Protein AF-A0A8T4Y0H5-F1 (afdb_monomer)

Solvent-accessible surface area (backbone atoms only — not comparable to full-atom values): 5477 Å² total; per-residue (Å²): 134,83,82,76,78,76,76,79,69,71,73,35,35,32,37,43,97,88,70,49,77,41,77,71,56,61,63,61,52,26,52,46,44,57,59,57,31,51,50,40,35,77,77,67,72,39,82,49,64,51,70,68,57,28,47,53,51,32,51,53,41,50,52,54,56,33,72,65,71,49,79,55,43,44,61,70,58,53,50,54,47,47,52,49,53,51,51,59,60,62,71,74,112

Secondary structure (DSSP, 8-state):
-----PPPPPPPEEE-TTS-EE---THHHHHHHHHHTHHHHHHH-PPPPPHHHHHHHHHHHHHHHHHTT-SEEEHHHHHHHHHHHHHHHHTT-

Mean predicted aligned error: 5.1 Å

Foldseek 3Di:
DDPPPPPQFAAAWEQEPVRDTHHDDLVVQLVCQQVVQVVCCVPPVDDGDDSVRSSVLSVVLRVVRSVVNDNYHYPVVSVVSSVVSVVVVVVVD

Sequence (93 aa):
MRRMVEAVKPLPMVRSSSGHFIPWNRQSIVNSLLKETKLATMFFGVRPITEEEAESIALEVEAKIRSMDLKFVSGPLIREIVNTVLLEKGSQT

Structure (mmCIF, N/CA/C/O backbone):
data_AF-A0A8T4Y0H5-F1
#
_entry.id   AF-A0A8T4Y0H5-F1
#
loop_
_atom_site.group_PDB
_atom_site.id
_atom_site.type_symbol
_atom_site.label_atom_id
_atom_site.label_alt_id
_atom_site.label_comp_id
_atom_site.label_asym_id
_atom_site.label_entity_id
_atom_site.label_seq_id
_atom_site.pdbx_PDB_ins_code
_atom_site.Cartn_x
_atom_site.Cartn_y
_atom_site.Cartn_z
_atom_site.occupancy
_atom_site.B_iso_or_equiv
_atom_site.auth_seq_id
_atom_site.auth_comp_id
_atom_site.auth_asym_id
_atom_site.auth_atom_id
_atom_site.pdbx_PDB_model_num
ATOM 1 N N . MET A 1 1 ? -5.132 -34.922 -21.728 1.00 47.38 1 MET A N 1
ATOM 2 C CA . MET A 1 1 ? -5.211 -33.521 -21.259 1.00 47.38 1 MET A CA 1
ATOM 3 C C . MET A 1 1 ? -3.953 -33.212 -20.442 1.00 47.38 1 MET A C 1
ATOM 5 O O . MET A 1 1 ? -3.878 -33.621 -19.292 1.00 47.38 1 MET A O 1
ATOM 9 N N . ARG A 1 2 ? -2.912 -32.596 -21.024 1.00 56.12 2 ARG A N 1
ATOM 10 C CA . ARG A 1 2 ? -1.759 -32.115 -20.235 1.00 56.12 2 ARG A CA 1
ATOM 11 C C . ARG A 1 2 ? -2.212 -30.846 -19.510 1.00 56.12 2 ARG A C 1
ATOM 13 O O . ARG A 1 2 ? -2.554 -29.879 -20.179 1.00 56.12 2 ARG A O 1
ATOM 20 N N . ARG A 1 3 ? -2.237 -30.844 -18.173 1.00 56.12 3 ARG A N 1
ATOM 21 C CA . ARG A 1 3 ? -2.294 -29.593 -17.403 1.00 56.12 3 ARG A CA 1
ATOM 22 C C . ARG A 1 3 ? -1.021 -28.822 -17.749 1.00 56.12 3 ARG A C 1
ATOM 24 O O . ARG A 1 3 ? 0.064 -29.224 -17.337 1.00 56.12 3 ARG A O 1
ATOM 31 N N . MET A 1 4 ? -1.142 -27.774 -18.556 1.00 56.25 4 MET A N 1
ATOM 32 C CA . MET A 1 4 ? -0.094 -26.767 -18.636 1.00 56.25 4 MET A CA 1
ATOM 33 C C . MET A 1 4 ? -0.091 -26.074 -17.279 1.00 56.25 4 MET A C 1
ATOM 35 O O . MET A 1 4 ? -1.078 -25.451 -16.899 1.00 56.25 4 MET A O 1
ATOM 39 N N . VAL A 1 5 ? 0.969 -26.281 -16.502 1.00 60.41 5 VAL A N 1
ATOM 40 C CA . VAL A 1 5 ? 1.214 -25.469 -15.313 1.00 60.41 5 VAL A CA 1
ATOM 41 C C . VAL A 1 5 ? 1.611 -24.109 -15.865 1.00 60.41 5 VAL A C 1
ATOM 43 O O . VAL A 1 5 ? 2.700 -23.964 -16.418 1.00 60.41 5 VAL A O 1
ATOM 46 N N . GLU A 1 6 ? 0.685 -23.157 -15.857 1.00 61.09 6 GLU A N 1
ATOM 47 C CA . GLU A 1 6 ? 0.975 -21.799 -16.298 1.00 61.09 6 GLU A CA 1
ATOM 48 C C . GLU A 1 6 ? 2.068 -21.250 -15.375 1.00 61.09 6 GLU A C 1
ATOM 50 O O . GLU A 1 6 ? 1.923 -21.254 -14.149 1.00 61.09 6 GLU A O 1
ATOM 55 N N . ALA A 1 7 ? 3.220 -20.893 -15.947 1.00 71.62 7 ALA A N 1
ATOM 56 C CA . ALA A 1 7 ? 4.339 -20.401 -15.161 1.00 71.62 7 ALA A CA 1
ATOM 57 C C . ALA A 1 7 ? 3.905 -19.114 -14.452 1.00 71.62 7 ALA A C 1
ATOM 59 O O . ALA A 1 7 ? 3.432 -18.171 -15.087 1.00 71.62 7 ALA A O 1
ATOM 60 N N . VAL A 1 8 ? 4.052 -19.084 -13.129 1.00 76.38 8 VAL A N 1
ATOM 61 C CA . VAL A 1 8 ? 3.701 -17.914 -12.328 1.00 76.38 8 VAL A CA 1
ATOM 62 C C . VAL A 1 8 ? 4.546 -16.731 -12.808 1.00 76.38 8 VAL A C 1
ATOM 64 O O . VAL A 1 8 ? 5.774 -16.771 -12.709 1.00 76.38 8 VAL A O 1
ATOM 67 N N . LYS A 1 9 ? 3.896 -15.674 -13.319 1.00 85.69 9 LYS A N 1
ATOM 68 C CA . LYS A 1 9 ? 4.601 -14.467 -13.771 1.00 85.69 9 LYS A CA 1
ATOM 69 C C . LYS A 1 9 ? 5.440 -13.878 -12.623 1.00 85.69 9 LYS A C 1
ATOM 71 O O . LYS A 1 9 ? 4.956 -13.836 -11.479 1.00 85.69 9 LYS A O 1
ATOM 76 N N . PRO A 1 10 ? 6.687 -13.448 -12.891 1.00 92.19 10 PRO A N 1
ATOM 77 C CA . PRO A 1 10 ? 7.523 -12.809 -11.885 1.00 92.19 10 PRO A CA 1
ATOM 78 C C . PRO A 1 10 ? 6.955 -11.437 -11.508 1.00 92.19 10 PRO A C 1
ATOM 80 O O . PRO A 1 10 ? 6.214 -10.819 -12.270 1.00 92.19 10 PRO A O 1
ATOM 83 N N . LEU A 1 11 ? 7.314 -10.955 -10.320 1.00 96.31 11 LEU A N 1
ATOM 84 C CA . LEU A 1 11 ? 6.974 -9.600 -9.893 1.00 96.31 11 LEU A CA 1
ATOM 85 C C . LEU A 1 11 ? 7.934 -8.573 -10.518 1.00 96.31 11 LEU A C 1
ATOM 87 O O . LEU A 1 11 ? 9.120 -8.879 -10.679 1.00 96.31 11 LEU A O 1
ATOM 91 N N . PRO A 1 12 ? 7.454 -7.356 -10.837 1.00 97.12 12 PRO A N 1
ATOM 92 C CA . PRO A 1 12 ? 8.297 -6.278 -11.340 1.00 97.12 12 PRO A CA 1
ATOM 93 C C . PRO A 1 12 ? 9.300 -5.792 -10.291 1.00 97.12 12 PRO A C 1
ATOM 95 O O . PRO A 1 12 ? 9.048 -5.840 -9.086 1.00 97.12 12 PRO A O 1
ATOM 98 N N . MET A 1 13 ? 10.404 -5.207 -10.757 1.00 97.62 13 MET A N 1
ATOM 99 C CA . MET A 1 13 ? 11.268 -4.392 -9.898 1.00 97.62 13 MET A CA 1
ATOM 100 C C . MET A 1 13 ? 10.530 -3.123 -9.456 1.00 97.62 13 MET A C 1
ATOM 102 O O . MET A 1 13 ? 9.738 -2.556 -10.211 1.00 97.62 13 MET A O 1
ATOM 106 N N . VAL A 1 14 ? 10.830 -2.620 -8.263 1.00 98.00 14 VAL A N 1
ATOM 107 C CA . VAL A 1 14 ? 10.271 -1.362 -7.762 1.00 98.00 14 VAL A CA 1
ATOM 108 C C . VAL A 1 14 ? 11.257 -0.231 -8.018 1.00 98.00 14 VAL A C 1
ATOM 110 O O . VAL A 1 14 ? 12.403 -0.288 -7.578 1.00 98.00 14 VAL A O 1
ATOM 113 N N . ARG A 1 15 ? 10.818 0.823 -8.707 1.00 97.50 15 ARG A N 1
ATOM 114 C CA . ARG A 1 15 ? 11.574 2.067 -8.855 1.00 97.50 15 ARG A CA 1
ATOM 115 C C . ARG A 1 15 ? 11.322 2.955 -7.640 1.00 97.50 15 ARG A C 1
ATOM 117 O O . ARG A 1 15 ? 10.213 3.467 -7.458 1.00 97.50 15 ARG A O 1
ATOM 124 N N . SER A 1 16 ? 12.350 3.140 -6.820 1.00 93.12 16 SER A N 1
ATOM 125 C CA . SER A 1 16 ? 12.316 4.029 -5.663 1.00 93.12 16 SER A CA 1
ATOM 126 C C . SER A 1 16 ? 12.235 5.499 -6.090 1.00 93.12 16 SER A C 1
ATOM 128 O O . SER A 1 16 ? 12.581 5.866 -7.217 1.00 93.12 16 SER A O 1
ATOM 130 N N . SER A 1 17 ? 11.841 6.374 -5.162 1.00 88.62 17 SER A N 1
ATOM 131 C CA . SER A 1 17 ? 11.834 7.827 -5.388 1.00 88.62 17 SER A CA 1
ATOM 132 C C . SER A 1 17 ? 13.229 8.399 -5.667 1.00 88.62 17 SER A C 1
ATOM 134 O O . SER A 1 17 ? 13.339 9.425 -6.328 1.00 88.62 17 SER A O 1
ATOM 136 N N . SER A 1 18 ? 14.296 7.725 -5.214 1.00 88.62 18 SER A N 1
ATOM 137 C CA . SER A 1 18 ? 15.686 8.087 -5.526 1.00 88.62 18 SER A CA 1
ATOM 138 C C . SER A 1 18 ? 16.156 7.585 -6.897 1.00 88.62 18 SER A C 1
ATOM 140 O O . SER A 1 18 ? 17.309 7.790 -7.256 1.00 88.62 18 SER A O 1
ATOM 142 N N . GLY A 1 19 ? 15.284 6.923 -7.666 1.00 89.88 19 GLY A N 1
ATOM 143 C CA . GLY A 1 19 ? 15.563 6.444 -9.020 1.00 89.88 19 GLY A CA 1
ATOM 144 C C . GLY A 1 19 ? 16.193 5.051 -9.104 1.00 89.88 19 GLY A C 1
ATOM 145 O O . GLY A 1 19 ? 16.377 4.558 -10.214 1.00 89.88 19 GLY A O 1
ATOM 146 N N . HIS A 1 20 ? 16.474 4.400 -7.972 1.00 94.38 20 HIS A N 1
ATOM 147 C CA . HIS A 1 20 ? 17.050 3.053 -7.926 1.00 94.38 20 HIS A CA 1
ATOM 148 C C . HIS A 1 20 ? 15.982 1.973 -8.126 1.00 94.38 20 HIS A C 1
ATOM 150 O O . HIS A 1 20 ? 14.830 2.149 -7.729 1.00 94.38 20 HIS A O 1
ATOM 156 N N . PHE A 1 21 ? 16.375 0.833 -8.695 1.00 97.00 21 PHE A N 1
ATOM 157 C CA . PHE A 1 21 ? 15.522 -0.350 -8.792 1.00 97.00 21 PHE A CA 1
ATOM 158 C C . PHE A 1 21 ? 15.833 -1.320 -7.659 1.00 97.00 21 PHE A C 1
ATOM 160 O O . PHE A 1 21 ? 16.983 -1.715 -7.478 1.00 97.00 21 PHE A O 1
ATOM 167 N N . ILE A 1 22 ? 14.803 -1.721 -6.921 1.00 96.62 22 ILE A N 1
ATOM 168 C CA . ILE A 1 22 ? 14.902 -2.692 -5.830 1.00 96.62 22 ILE A CA 1
ATOM 169 C C . ILE A 1 22 ? 13.964 -3.880 -6.084 1.00 96.62 22 ILE A C 1
ATOM 171 O O . ILE A 1 22 ? 12.954 -3.714 -6.776 1.00 96.62 22 ILE A O 1
ATOM 175 N N . PRO A 1 23 ? 14.266 -5.075 -5.549 1.00 97.12 23 PRO A N 1
ATOM 176 C CA . PRO A 1 23 ? 13.355 -6.209 -5.630 1.00 97.12 23 PRO A CA 1
ATOM 177 C C . PRO A 1 23 ? 12.003 -5.900 -4.981 1.00 97.12 23 PRO A C 1
ATOM 179 O O . PRO A 1 23 ? 11.931 -5.168 -3.991 1.00 97.12 23 PRO A O 1
ATOM 182 N N . TRP A 1 24 ? 10.934 -6.486 -5.521 1.00 97.69 24 TRP A N 1
ATOM 183 C CA . TRP A 1 24 ? 9.624 -6.453 -4.878 1.00 97.69 24 TRP A CA 1
ATOM 184 C C . TRP A 1 24 ? 9.701 -7.055 -3.472 1.00 97.69 24 TRP A C 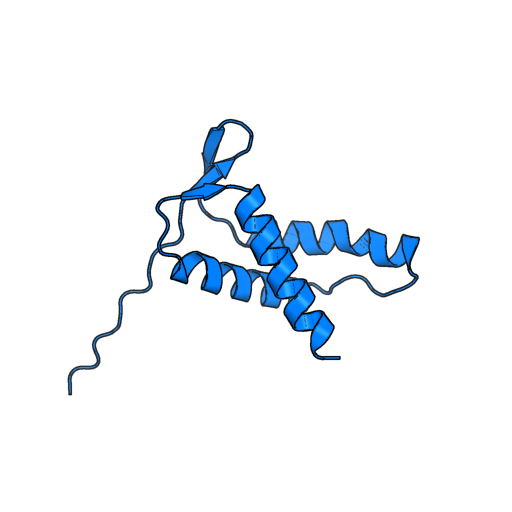1
ATOM 186 O O . TRP A 1 24 ? 10.222 -8.154 -3.287 1.00 97.69 24 TRP A O 1
ATOM 196 N N . ASN A 1 25 ? 9.136 -6.352 -2.493 1.00 97.50 25 ASN A N 1
ATOM 197 C CA . ASN A 1 25 ? 8.988 -6.847 -1.133 1.00 97.50 25 ASN A CA 1
ATOM 198 C C . ASN A 1 25 ? 7.587 -6.518 -0.613 1.00 97.50 25 ASN A C 1
ATOM 200 O O . ASN A 1 25 ? 7.300 -5.377 -0.247 1.00 97.50 25 ASN A O 1
ATOM 204 N N . ARG A 1 26 ? 6.723 -7.533 -0.544 1.00 97.62 26 ARG A N 1
ATOM 205 C CA . ARG A 1 26 ? 5.352 -7.388 -0.042 1.00 97.62 26 ARG A CA 1
ATOM 206 C C . ARG A 1 26 ? 5.306 -6.888 1.405 1.00 97.62 26 ARG A C 1
ATOM 208 O O . ARG A 1 26 ? 4.409 -6.118 1.743 1.00 97.62 26 ARG A O 1
ATOM 215 N N . GLN A 1 27 ? 6.303 -7.227 2.225 1.00 98.38 27 GLN A N 1
ATOM 216 C CA . GLN A 1 27 ? 6.377 -6.787 3.620 1.00 98.38 27 GLN A CA 1
ATOM 217 C C 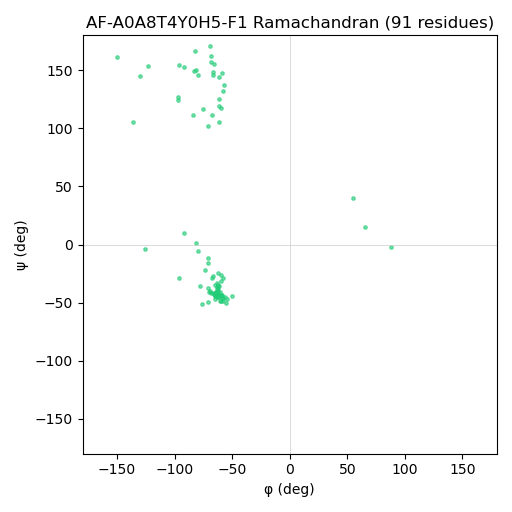. GLN A 1 27 ? 6.415 -5.258 3.746 1.00 98.38 27 GLN A C 1
ATOM 219 O O . GLN A 1 27 ? 5.970 -4.706 4.748 1.00 98.38 27 GLN A O 1
ATOM 224 N N . SER A 1 28 ? 6.903 -4.543 2.725 1.00 97.81 28 SER A N 1
ATOM 225 C CA . SER A 1 28 ? 6.859 -3.079 2.708 1.00 97.81 28 SER A CA 1
ATOM 226 C C . SER A 1 28 ? 5.424 -2.542 2.754 1.00 97.81 28 SER A C 1
ATOM 228 O O . SER A 1 28 ? 5.190 -1.539 3.419 1.00 97.81 28 SER A O 1
ATOM 230 N N . ILE A 1 29 ? 4.466 -3.224 2.115 1.00 98.56 29 ILE A N 1
ATOM 231 C CA . ILE A 1 29 ? 3.041 -2.862 2.157 1.00 98.56 29 ILE A CA 1
ATOM 232 C C . ILE A 1 29 ? 2.467 -3.168 3.542 1.00 98.56 29 ILE A C 1
ATOM 234 O O . ILE A 1 29 ? 1.869 -2.288 4.157 1.00 98.56 29 ILE A O 1
ATOM 238 N N . VAL A 1 30 ? 2.706 -4.379 4.056 1.00 98.75 30 VAL A N 1
ATOM 239 C CA . VAL A 1 30 ? 2.227 -4.825 5.379 1.00 98.75 30 VAL A CA 1
ATOM 240 C C . VAL A 1 30 ? 2.690 -3.863 6.475 1.00 98.75 30 VAL A C 1
ATOM 242 O O . VAL A 1 30 ? 1.882 -3.336 7.240 1.00 98.75 30 VAL A O 1
ATOM 245 N N . ASN A 1 31 ? 3.985 -3.544 6.490 1.00 98.62 31 ASN A N 1
ATOM 246 C CA . ASN A 1 31 ? 4.574 -2.637 7.470 1.00 98.62 31 ASN A CA 1
ATOM 247 C C . ASN A 1 31 ? 4.002 -1.215 7.363 1.00 98.62 31 ASN A C 1
ATOM 249 O O . ASN A 1 31 ? 3.793 -0.569 8.392 1.00 98.62 31 ASN A O 1
ATOM 253 N N . SER A 1 32 ? 3.743 -0.721 6.146 1.00 97.88 32 SER A N 1
ATOM 254 C CA . SER A 1 32 ? 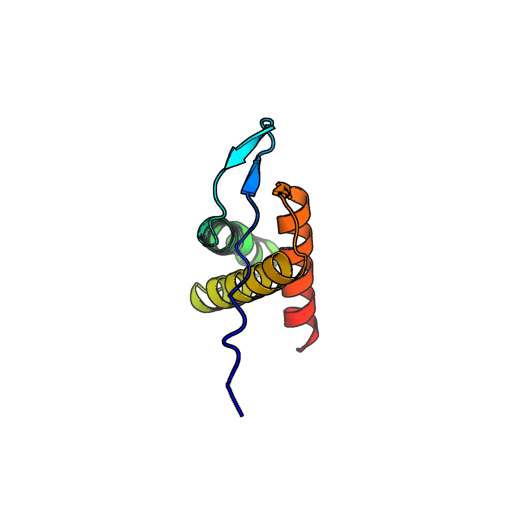3.104 0.585 5.946 1.00 97.88 32 SER A CA 1
ATOM 255 C C . SER A 1 32 ? 1.675 0.597 6.482 1.00 97.88 32 SER A C 1
ATOM 257 O O . SER A 1 32 ? 1.337 1.491 7.252 1.00 97.88 32 SER A O 1
ATOM 259 N N . LEU A 1 33 ? 0.862 -0.418 6.173 1.00 98.25 33 LEU A N 1
ATOM 260 C CA . LEU A 1 33 ? -0.516 -0.526 6.666 1.00 98.25 33 LEU A CA 1
ATOM 261 C C . LEU A 1 33 ? -0.566 -0.560 8.201 1.00 98.25 33 LEU A C 1
ATOM 263 O O . LEU A 1 33 ? -1.291 0.226 8.816 1.00 98.25 33 LEU A O 1
ATOM 267 N N . LEU A 1 34 ? 0.258 -1.399 8.833 1.00 98.12 34 LEU A N 1
ATOM 268 C CA . LEU A 1 34 ? 0.350 -1.493 10.295 1.00 98.12 34 LEU A CA 1
ATOM 269 C C . LEU A 1 34 ? 0.833 -0.194 10.950 1.00 98.12 34 LEU A C 1
ATOM 271 O O . LEU A 1 34 ? 0.450 0.122 12.078 1.00 98.12 34 LEU A O 1
ATOM 275 N N . LYS A 1 35 ? 1.701 0.564 10.275 1.00 97.50 35 LYS A N 1
ATOM 276 C CA . LYS A 1 35 ? 2.202 1.845 10.780 1.00 97.50 35 LYS A CA 1
ATOM 277 C C . LYS A 1 35 ? 1.163 2.954 10.636 1.00 97.50 35 LYS A C 1
ATOM 279 O O . LYS A 1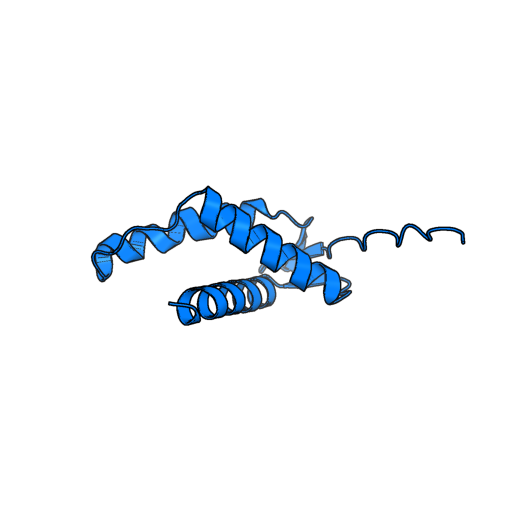 35 ? 0.915 3.677 11.596 1.00 97.50 35 LYS A O 1
ATOM 284 N N . GLU A 1 36 ? 0.601 3.112 9.445 1.00 95.56 36 GLU A N 1
ATOM 285 C CA . GLU A 1 36 ? -0.204 4.275 9.064 1.00 95.56 36 GLU A CA 1
ATOM 286 C C . GLU A 1 36 ? -1.624 4.198 9.633 1.00 95.56 36 GLU A C 1
ATOM 288 O O . GLU A 1 36 ? -2.154 5.204 10.103 1.00 95.56 36 GLU A O 1
ATOM 293 N N . THR A 1 37 ? -2.217 3.004 9.713 1.00 95.31 37 THR A N 1
ATOM 294 C CA . THR A 1 37 ? -3.586 2.838 10.239 1.00 95.31 37 THR A CA 1
ATOM 295 C C . THR A 1 37 ? -3.695 3.049 11.749 1.00 95.31 37 THR A C 1
ATOM 297 O O . THR A 1 37 ? -4.795 3.258 12.252 1.00 95.31 37 THR A O 1
ATOM 300 N N . LYS A 1 38 ? -2.576 3.120 12.486 1.00 95.12 38 LYS A N 1
ATOM 301 C CA . LYS A 1 38 ? -2.568 3.581 13.889 1.00 95.12 38 LYS A CA 1
ATOM 302 C C . LYS A 1 38 ? -3.140 4.991 14.039 1.00 95.12 38 LYS A C 1
ATOM 304 O O . LYS A 1 38 ? -3.708 5.317 15.078 1.00 95.12 38 LYS A O 1
ATOM 309 N N . LEU A 1 39 ? -3.022 5.821 13.000 1.00 93.56 39 LEU A N 1
ATOM 310 C CA . LEU A 1 39 ? -3.620 7.155 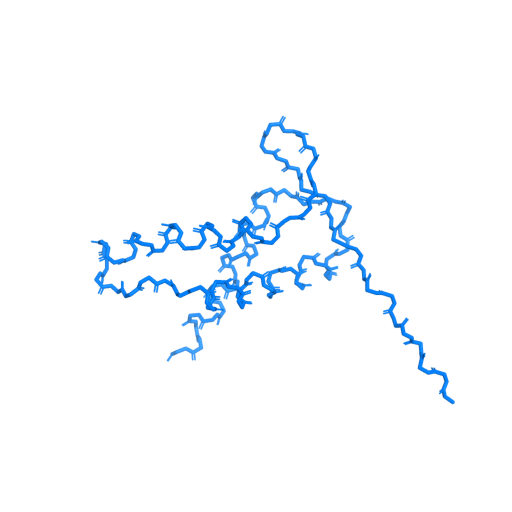12.978 1.00 93.56 39 LEU A CA 1
ATOM 311 C C . LEU A 1 39 ? -5.153 7.096 12.973 1.00 93.56 39 LEU A C 1
ATOM 313 O O . LEU A 1 39 ? -5.788 8.004 13.503 1.00 93.56 39 LEU A O 1
ATOM 317 N N . ALA A 1 40 ? -5.760 6.024 12.452 1.00 91.56 40 ALA A N 1
ATOM 318 C CA . ALA A 1 40 ? -7.213 5.876 12.435 1.00 91.56 40 ALA A CA 1
ATOM 319 C C . ALA A 1 40 ? -7.796 5.842 13.856 1.00 91.56 40 ALA A C 1
ATOM 321 O O . ALA A 1 40 ? -8.843 6.430 14.120 1.00 91.56 40 ALA A O 1
ATOM 322 N N . THR A 1 41 ? -7.066 5.248 14.801 1.00 92.00 41 THR A N 1
ATOM 323 C CA . THR A 1 41 ? -7.428 5.269 16.221 1.00 92.00 41 THR A CA 1
ATOM 324 C C . THR A 1 41 ? -7.347 6.675 16.802 1.00 92.00 41 THR A C 1
ATOM 326 O O . THR A 1 41 ? -8.250 7.080 17.526 1.00 92.00 41 THR A O 1
ATOM 329 N N . MET A 1 42 ? -6.311 7.444 16.456 1.00 92.38 42 MET A N 1
ATOM 330 C CA . MET A 1 42 ? -6.123 8.802 16.983 1.00 92.38 42 MET A CA 1
ATOM 331 C C . MET A 1 42 ? -7.161 9.796 16.450 1.00 92.38 42 MET A C 1
ATOM 333 O O . MET A 1 42 ? -7.624 10.644 17.206 1.00 92.38 42 MET A O 1
ATOM 337 N N . PHE A 1 43 ? -7.519 9.707 15.166 1.00 94.69 43 PHE A N 1
ATOM 338 C CA . PHE A 1 43 ? -8.395 10.690 14.517 1.00 94.69 43 PHE A CA 1
ATOM 339 C C . PHE A 1 43 ? -9.870 10.289 14.476 1.00 94.69 43 PHE A C 1
ATOM 341 O O . PHE A 1 43 ? -10.728 11.167 14.463 1.00 94.69 43 PHE A O 1
ATOM 348 N N . PHE A 1 44 ? -10.176 8.989 14.455 1.00 93.06 44 PHE A N 1
ATOM 349 C CA . PHE A 1 44 ? -11.541 8.492 14.250 1.00 93.06 44 PHE A CA 1
ATOM 350 C C . PHE A 1 44 ? -12.015 7.533 15.347 1.00 93.06 44 PHE A C 1
ATOM 352 O O . PHE A 1 44 ? -13.159 7.093 15.308 1.00 93.06 44 PHE A O 1
ATOM 359 N N . GLY A 1 45 ? -11.163 7.183 16.319 1.00 93.81 45 GLY A N 1
ATOM 360 C CA . GLY A 1 45 ? -11.527 6.261 17.401 1.00 93.81 45 GLY A CA 1
ATOM 361 C C . GLY A 1 45 ? -11.811 4.829 16.936 1.00 93.81 45 GLY A C 1
ATOM 362 O O . GLY A 1 45 ? -12.391 4.047 17.685 1.00 93.81 45 GLY A O 1
ATOM 363 N N . VAL A 1 46 ? -11.414 4.471 15.711 1.00 93.19 46 VAL A N 1
ATOM 364 C CA . VAL A 1 46 ? -11.598 3.124 15.153 1.00 93.19 46 VAL A CA 1
ATOM 365 C C . VAL A 1 46 ? -10.343 2.278 15.334 1.00 93.19 46 VAL A C 1
ATOM 367 O O . VAL A 1 46 ? -9.226 2.796 15.448 1.00 93.19 46 VAL A O 1
ATOM 370 N N . ARG A 1 47 ? -10.518 0.953 15.365 1.00 94.69 47 ARG A N 1
ATOM 371 C CA . ARG A 1 47 ? -9.386 0.029 15.489 1.00 94.69 47 ARG A CA 1
ATOM 372 C C . ARG A 1 47 ? -8.428 0.184 14.297 1.00 94.69 47 ARG A C 1
ATOM 374 O O . ARG A 1 47 ? -8.898 0.409 13.179 1.00 94.69 47 ARG A O 1
ATOM 381 N N . PRO A 1 48 ? -7.109 0.043 14.507 1.00 95.81 48 PRO A N 1
ATOM 382 C CA . PRO A 1 48 ? -6.180 -0.060 13.395 1.00 95.81 48 PRO A CA 1
ATOM 383 C C . PRO A 1 48 ? -6.384 -1.397 12.670 1.00 95.81 48 PRO A C 1
ATOM 385 O O . PRO A 1 48 ? -7.103 -2.290 13.140 1.00 95.81 48 PRO A O 1
ATOM 388 N N . ILE A 1 49 ? -5.725 -1.533 11.524 1.00 96.19 49 ILE A N 1
ATOM 389 C CA . ILE A 1 49 ? -5.703 -2.794 10.788 1.00 96.19 49 ILE A CA 1
ATOM 390 C C . ILE A 1 49 ? -4.951 -3.870 11.581 1.00 96.19 49 ILE A C 1
ATOM 392 O O . ILE A 1 49 ? -3.982 -3.551 12.279 1.00 96.19 49 ILE A O 1
ATOM 396 N N . THR A 1 50 ? -5.378 -5.130 11.482 1.00 97.25 50 THR A N 1
ATOM 397 C CA . THR A 1 50 ? -4.605 -6.253 12.035 1.00 97.25 50 THR A CA 1
ATOM 398 C C . THR A 1 50 ? -3.498 -6.693 11.076 1.00 97.25 50 THR A C 1
ATOM 400 O O . THR A 1 50 ? -3.467 -6.305 9.906 1.00 97.25 50 THR A O 1
ATOM 403 N N . GLU A 1 51 ? -2.564 -7.507 11.570 1.00 98.06 51 GLU A N 1
ATOM 404 C CA . GLU A 1 51 ? -1.498 -8.085 10.745 1.00 98.06 51 GLU A CA 1
ATOM 405 C C . GLU A 1 51 ? -2.065 -9.028 9.680 1.00 98.06 51 GLU A C 1
ATOM 407 O O . GLU A 1 51 ? -1.680 -8.941 8.516 1.00 98.06 51 GLU A O 1
ATOM 412 N N . GLU A 1 52 ? -3.059 -9.844 10.032 1.00 98.19 52 GLU A N 1
ATOM 413 C CA . GLU A 1 52 ? -3.729 -10.751 9.097 1.00 98.19 52 GLU A CA 1
ATOM 414 C C . GLU A 1 52 ? -4.463 -9.990 7.984 1.00 98.19 52 GLU A C 1
ATOM 416 O O . GLU A 1 52 ? -4.412 -10.375 6.814 1.00 98.19 52 GLU A O 1
ATOM 421 N N . GLU A 1 53 ? -5.129 -8.884 8.328 1.00 97.50 53 GLU A N 1
ATOM 422 C CA . GLU A 1 53 ? -5.783 -8.007 7.354 1.00 97.50 53 GLU A CA 1
ATOM 423 C C . GLU A 1 53 ? -4.763 -7.341 6.425 1.00 97.50 53 GLU A C 1
ATOM 425 O O . GLU A 1 53 ? -4.960 -7.313 5.207 1.00 97.50 53 GLU A O 1
ATOM 430 N N . ALA A 1 54 ? -3.654 -6.843 6.981 1.00 98.38 54 ALA A N 1
ATOM 431 C CA . ALA A 1 54 ? -2.583 -6.221 6.212 1.00 98.38 54 ALA A CA 1
ATOM 432 C C . ALA A 1 54 ? -1.914 -7.211 5.245 1.00 98.38 54 ALA A C 1
ATOM 434 O O . ALA A 1 54 ? -1.691 -6.867 4.083 1.00 98.38 54 ALA A O 1
ATOM 435 N N . GLU A 1 55 ? -1.645 -8.443 5.684 1.00 98.62 55 GLU A N 1
ATOM 436 C CA . GLU A 1 55 ? -1.129 -9.525 4.834 1.00 98.62 55 GLU A CA 1
ATOM 437 C C . GLU A 1 55 ? -2.110 -9.885 3.715 1.00 98.62 55 GLU A C 1
ATOM 439 O O . GLU A 1 55 ? -1.718 -9.984 2.550 1.00 98.62 55 GLU A O 1
ATOM 444 N N . SER A 1 56 ? -3.400 -10.012 4.038 1.00 98.31 56 SER A N 1
ATOM 445 C CA . SER A 1 56 ? -4.457 -10.290 3.059 1.00 98.31 56 SER A CA 1
ATOM 446 C C . SER A 1 56 ? -4.521 -9.219 1.965 1.00 98.31 56 S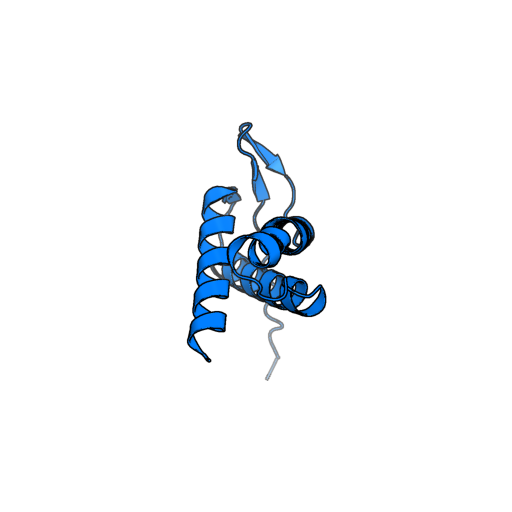ER A C 1
ATOM 448 O O . SER A 1 56 ? -4.524 -9.534 0.772 1.00 98.31 56 SER A O 1
ATOM 450 N N . ILE A 1 57 ? -4.481 -7.939 2.348 1.00 98.44 57 ILE A N 1
ATOM 451 C CA . ILE A 1 57 ? -4.434 -6.817 1.400 1.00 98.44 57 ILE A CA 1
ATOM 452 C C . ILE A 1 57 ? -3.154 -6.853 0.571 1.00 98.44 57 ILE A C 1
ATOM 454 O O . ILE A 1 57 ? -3.201 -6.684 -0.646 1.00 98.44 57 ILE A O 1
ATOM 458 N N . ALA A 1 58 ? -2.003 -7.081 1.200 1.00 98.56 58 ALA A N 1
ATOM 459 C CA . ALA A 1 58 ? -0.728 -7.081 0.502 1.00 98.56 58 ALA A CA 1
ATOM 460 C C . ALA A 1 58 ? -0.628 -8.232 -0.518 1.00 98.56 58 ALA A C 1
ATOM 462 O O . ALA A 1 58 ? -0.053 -8.046 -1.593 1.00 98.56 58 ALA A O 1
ATOM 463 N N . LEU A 1 59 ? -1.209 -9.400 -0.218 1.00 98.31 59 LEU A N 1
ATOM 464 C CA . LEU A 1 59 ? -1.321 -10.530 -1.147 1.00 98.31 59 LEU A CA 1
ATOM 465 C C . LEU A 1 59 ? -2.199 -10.185 -2.351 1.00 98.31 59 LEU A C 1
ATOM 4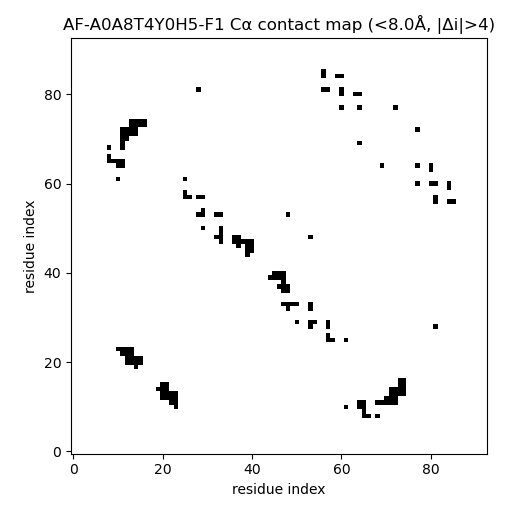67 O O . LEU A 1 59 ? -1.844 -10.495 -3.488 1.00 98.31 59 LEU A O 1
ATOM 471 N N . GLU A 1 60 ? -3.321 -9.511 -2.115 1.00 98.31 60 GLU A N 1
ATOM 472 C CA . GLU A 1 60 ? -4.210 -9.069 -3.184 1.00 98.31 60 GLU A CA 1
ATOM 473 C C . GLU A 1 60 ? -3.536 -8.025 -4.087 1.00 98.31 60 GLU A C 1
ATOM 475 O O . GLU A 1 60 ? -3.575 -8.142 -5.314 1.00 98.31 60 GLU A O 1
ATOM 480 N N . VAL A 1 61 ? -2.834 -7.052 -3.500 1.00 98.50 61 VAL A N 1
ATOM 481 C CA . VAL A 1 61 ? -2.035 -6.067 -4.245 1.00 98.50 61 VAL A CA 1
ATOM 482 C C . VAL A 1 61 ? -0.950 -6.759 -5.068 1.00 98.50 61 VAL A C 1
ATOM 484 O O . VAL A 1 61 ? -0.768 -6.431 -6.239 1.00 98.50 61 VAL A O 1
ATOM 487 N N . GLU A 1 62 ? -0.250 -7.740 -4.497 1.00 98.31 62 GLU A N 1
ATOM 488 C CA . GLU A 1 62 ? 0.762 -8.515 -5.212 1.00 98.31 62 GLU A CA 1
ATOM 489 C C . GLU A 1 62 ? 0.170 -9.252 -6.420 1.00 98.31 62 GLU A C 1
ATOM 491 O O . GLU A 1 62 ? 0.755 -9.228 -7.505 1.00 98.31 62 GLU A O 1
ATOM 496 N N . ALA A 1 63 ? -1.004 -9.869 -6.263 1.00 97.19 63 ALA A N 1
ATOM 497 C CA . ALA A 1 63 ? -1.701 -10.534 -7.357 1.00 97.19 63 ALA A CA 1
ATOM 498 C C . ALA A 1 63 ? -2.090 -9.548 -8.474 1.00 97.19 63 ALA A C 1
ATOM 500 O O . ALA A 1 63 ? -1.860 -9.842 -9.650 1.00 97.19 63 ALA A O 1
ATOM 501 N N . LYS A 1 64 ? -2.605 -8.361 -8.119 1.00 97.50 64 LYS A N 1
ATOM 502 C CA . LYS A 1 64 ? -2.952 -7.301 -9.083 1.00 97.50 64 LYS A CA 1
ATOM 503 C C . LYS A 1 64 ? -1.717 -6.743 -9.798 1.00 97.50 64 LYS A C 1
ATOM 505 O O . LYS A 1 64 ? -1.735 -6.585 -11.011 1.00 97.50 64 LYS A O 1
ATOM 510 N N . ILE A 1 65 ? -0.614 -6.497 -9.091 1.00 97.88 65 ILE A N 1
ATOM 511 C CA . ILE A 1 65 ? 0.641 -6.037 -9.712 1.00 97.88 65 ILE A CA 1
ATOM 512 C C . ILE A 1 65 ? 1.215 -7.098 -10.658 1.00 97.88 65 ILE A C 1
ATOM 514 O O . ILE A 1 65 ? 1.670 -6.775 -11.755 1.00 97.88 65 ILE A O 1
ATOM 518 N N . ARG A 1 66 ? 1.169 -8.372 -10.260 1.00 95.88 66 ARG A N 1
ATOM 519 C CA . ARG A 1 66 ? 1.643 -9.492 -11.079 1.00 95.88 66 ARG A CA 1
ATOM 520 C C . ARG A 1 66 ? 0.838 -9.645 -12.372 1.00 95.88 66 ARG A C 1
ATOM 522 O O . ARG A 1 66 ? 1.413 -9.972 -13.408 1.00 95.88 66 ARG A O 1
ATOM 529 N N . SER A 1 67 ? -0.473 -9.403 -12.335 1.00 95.88 67 SER A N 1
ATOM 530 C CA . SER A 1 67 ? -1.3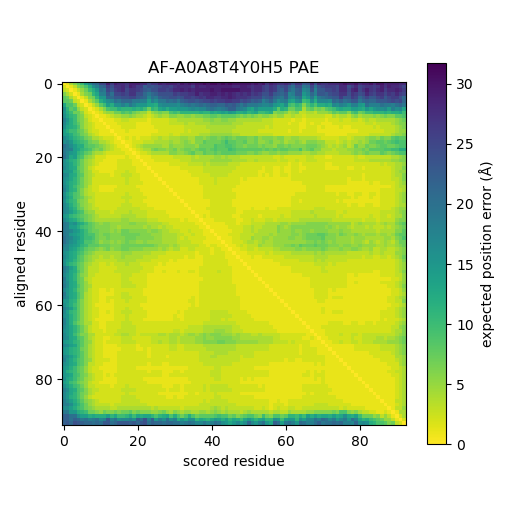29 -9.513 -13.522 1.00 95.88 67 SER A CA 1
ATOM 531 C C . SER A 1 67 ? -1.138 -8.370 -14.525 1.00 95.88 67 SER A C 1
ATOM 533 O O . SER A 1 67 ? -1.396 -8.573 -15.710 1.00 95.88 67 SER A O 1
ATOM 535 N N . MET A 1 68 ? -0.621 -7.212 -14.092 1.00 95.38 68 MET A N 1
ATOM 536 C CA . MET A 1 68 ? -0.321 -6.072 -14.973 1.00 95.38 68 MET A CA 1
ATOM 537 C C . MET A 1 68 ? 0.875 -6.303 -15.909 1.00 95.38 68 MET A C 1
ATOM 539 O O . MET A 1 68 ? 1.031 -5.550 -16.866 1.00 95.38 68 MET A O 1
ATOM 543 N N . ASP A 1 69 ? 1.716 -7.312 -15.643 1.00 93.44 69 ASP A N 1
ATOM 544 C CA . ASP A 1 69 ? 2.840 -7.716 -16.509 1.00 93.44 69 ASP A CA 1
ATOM 545 C C . ASP A 1 69 ? 3.819 -6.571 -16.846 1.00 93.44 69 ASP A C 1
ATOM 547 O O . ASP A 1 69 ? 4.289 -6.398 -17.973 1.00 93.44 69 ASP A O 1
ATOM 551 N N . LEU A 1 70 ? 4.102 -5.734 -15.846 1.00 94.25 70 LEU A N 1
ATOM 552 C CA . LEU A 1 70 ? 4.992 -4.583 -15.977 1.00 94.25 70 LEU A CA 1
ATOM 553 C C . LEU A 1 70 ? 6.459 -5.005 -15.825 1.00 94.25 70 LEU A C 1
ATOM 555 O O . LEU A 1 70 ? 6.790 -5.890 -15.043 1.00 94.25 70 LEU A O 1
ATOM 559 N N . LYS A 1 71 ? 7.376 -4.298 -16.498 1.00 92.94 71 LYS A N 1
ATOM 560 C CA . LYS A 1 71 ? 8.828 -4.479 -16.280 1.00 92.94 71 LYS A CA 1
ATOM 561 C C . LYS A 1 71 ? 9.285 -3.934 -14.924 1.00 92.94 71 LYS A C 1
ATOM 563 O O . LYS A 1 71 ? 10.175 -4.490 -14.286 1.00 92.94 71 LYS A O 1
ATOM 568 N N . PHE A 1 72 ? 8.694 -2.818 -14.508 1.00 96.50 72 PHE A N 1
ATOM 569 C CA . PHE A 1 72 ? 8.925 -2.189 -13.216 1.00 96.50 72 PHE A CA 1
ATOM 570 C C . PHE A 1 72 ? 7.667 -1.445 -12.763 1.00 96.50 72 PHE A C 1
ATOM 572 O O . PHE A 1 72 ? 6.816 -1.091 -13.577 1.00 96.50 72 PHE A O 1
ATOM 579 N N . VAL A 1 73 ? 7.583 -1.160 -11.469 1.00 97.44 73 VAL A N 1
ATOM 580 C CA . VAL A 1 73 ? 6.495 -0.397 -10.854 1.00 97.44 73 VAL A CA 1
ATOM 581 C C . VAL A 1 73 ? 7.067 0.720 -9.985 1.00 97.44 73 VAL A C 1
ATOM 583 O O . VAL A 1 73 ? 8.131 0.573 -9.391 1.00 97.44 73 VAL A O 1
ATOM 586 N N . SER A 1 74 ? 6.400 1.868 -9.925 1.00 96.88 74 SER A N 1
ATOM 587 C CA . SER A 1 74 ? 6.802 2.975 -9.054 1.00 96.88 74 SER A CA 1
ATOM 588 C C . SER A 1 74 ? 6.103 2.883 -7.695 1.00 96.88 74 SER A C 1
ATOM 590 O O . SER A 1 74 ? 4.984 2.382 -7.601 1.00 96.88 74 SER A O 1
ATOM 592 N N . GLY A 1 75 ? 6.729 3.420 -6.642 1.00 95.50 75 GLY A N 1
ATOM 593 C CA . GLY A 1 75 ? 6.082 3.553 -5.328 1.00 95.50 75 GLY A CA 1
ATOM 594 C C . GLY A 1 75 ? 4.684 4.203 -5.382 1.00 95.50 75 GLY A C 1
ATOM 595 O O . GLY A 1 75 ? 3.759 3.658 -4.783 1.00 95.50 75 GLY A O 1
ATOM 596 N N . PRO A 1 76 ? 4.482 5.303 -6.142 1.00 96.19 76 PRO A N 1
ATOM 597 C CA . PRO A 1 76 ? 3.156 5.882 -6.348 1.00 96.19 76 PRO A CA 1
ATOM 598 C C . PRO A 1 76 ? 2.134 4.905 -6.931 1.00 96.19 76 PRO A C 1
ATOM 600 O O . PRO A 1 76 ? 1.033 4.829 -6.404 1.00 96.19 76 PRO A O 1
ATOM 603 N N . LEU A 1 77 ? 2.485 4.120 -7.957 1.00 97.06 77 LEU A N 1
ATOM 604 C CA . LEU A 1 77 ? 1.544 3.148 -8.520 1.00 97.06 77 LEU A CA 1
ATOM 605 C C . LEU A 1 77 ? 1.174 2.072 -7.490 1.00 97.06 77 LEU A C 1
ATOM 607 O O . LEU A 1 77 ? -0.003 1.766 -7.350 1.00 97.06 77 LEU A O 1
ATOM 611 N N . ILE A 1 78 ? 2.143 1.554 -6.723 1.00 97.81 78 ILE A N 1
ATOM 612 C CA . ILE A 1 78 ? 1.862 0.598 -5.634 1.00 97.81 78 ILE A CA 1
ATOM 613 C C . ILE A 1 78 ? 0.835 1.188 -4.663 1.00 97.81 78 ILE A C 1
ATOM 615 O O . ILE A 1 78 ? -0.137 0.516 -4.329 1.00 97.81 78 ILE A O 1
ATOM 619 N N . ARG A 1 79 ? 1.017 2.449 -4.251 1.00 97.94 79 ARG A N 1
ATOM 620 C CA . ARG A 1 79 ? 0.087 3.138 -3.348 1.00 97.94 79 ARG A CA 1
ATOM 621 C C . ARG A 1 79 ? -1.324 3.220 -3.928 1.00 97.94 79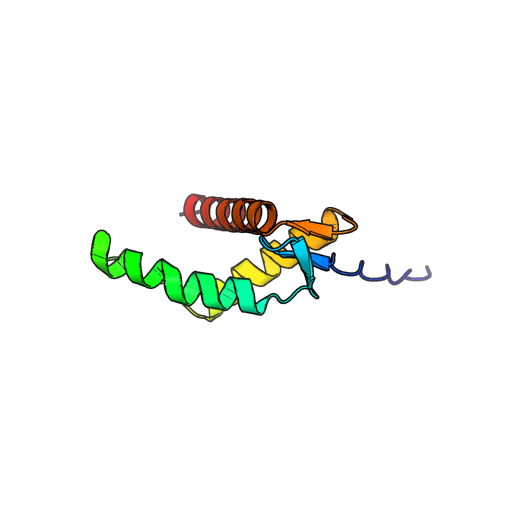 ARG A C 1
ATOM 623 O O . ARG A 1 79 ? -2.273 2.928 -3.210 1.00 97.94 79 ARG A O 1
ATOM 630 N N . GLU A 1 80 ? -1.475 3.577 -5.202 1.00 98.25 80 GLU A N 1
ATOM 631 C CA . GLU A 1 80 ? -2.806 3.647 -5.823 1.00 98.25 80 GLU A CA 1
ATOM 632 C C . GLU A 1 80 ? -3.502 2.275 -5.849 1.00 98.25 80 GLU A C 1
ATOM 634 O O . GLU A 1 80 ? -4.701 2.183 -5.579 1.00 98.25 80 GLU A O 1
ATOM 639 N N . ILE A 1 81 ? -2.756 1.189 -6.088 1.00 98.38 81 ILE A N 1
ATOM 640 C CA . ILE A 1 81 ? -3.316 -0.171 -6.036 1.00 98.38 81 ILE A CA 1
ATOM 641 C C . ILE A 1 81 ? -3.687 -0.570 -4.603 1.00 98.38 81 ILE A C 1
ATOM 643 O O . ILE A 1 81 ? -4.764 -1.125 -4.397 1.00 98.38 81 ILE A O 1
ATOM 647 N N . VAL A 1 82 ? -2.853 -0.248 -3.607 1.00 98.50 82 VAL A N 1
ATOM 648 C CA . VAL A 1 82 ? -3.177 -0.466 -2.184 1.00 98.50 82 VAL A CA 1
ATOM 649 C C . VAL A 1 82 ? -4.463 0.271 -1.804 1.00 98.50 82 VAL A C 1
ATOM 651 O O . VAL A 1 82 ? -5.372 -0.339 -1.245 1.00 98.50 82 VAL A O 1
ATOM 654 N N . ASN A 1 83 ? -4.578 1.553 -2.156 1.00 97.50 83 ASN A N 1
ATOM 655 C CA . ASN A 1 83 ? -5.765 2.362 -1.874 1.00 97.50 83 ASN A CA 1
ATOM 656 C C . ASN A 1 83 ? -7.019 1.791 -2.540 1.00 97.50 83 ASN A C 1
ATOM 658 O O . ASN A 1 83 ? -8.077 1.750 -1.920 1.00 97.50 83 ASN A O 1
ATOM 662 N N . THR A 1 84 ? -6.895 1.312 -3.779 1.00 97.88 84 THR A N 1
ATOM 663 C CA . THR A 1 84 ? -8.002 0.666 -4.493 1.00 97.88 84 THR A CA 1
ATOM 664 C C . THR A 1 84 ? -8.489 -0.572 -3.740 1.00 97.88 84 THR A C 1
ATOM 666 O O . THR A 1 84 ? -9.681 -0.687 -3.475 1.00 97.88 84 THR A O 1
ATOM 669 N N . VAL A 1 85 ? -7.578 -1.457 -3.316 1.00 97.94 85 VAL A N 1
ATOM 670 C CA . VAL A 1 85 ? -7.932 -2.662 -2.540 1.00 97.94 85 VAL A CA 1
ATOM 671 C C . VAL A 1 85 ? -8.569 -2.300 -1.192 1.00 97.94 85 VAL A C 1
ATOM 673 O O . VAL A 1 85 ? -9.544 -2.928 -0.781 1.00 97.94 85 VAL A O 1
ATOM 676 N N . LEU A 1 86 ? -8.063 -1.272 -0.503 1.00 96.25 86 LEU A N 1
ATOM 677 C CA . LEU A 1 86 ? -8.657 -0.784 0.747 1.00 96.25 86 LEU A CA 1
ATOM 678 C C . LEU A 1 86 ? -10.096 -0.286 0.543 1.00 96.25 86 LEU A C 1
ATOM 680 O O . LEU A 1 86 ? -10.978 -0.636 1.326 1.00 96.25 86 LEU A O 1
ATOM 684 N N . LEU A 1 87 ? -10.341 0.497 -0.512 1.00 95.81 87 LEU A N 1
ATOM 685 C CA . LEU A 1 87 ? -11.676 0.998 -0.850 1.00 95.81 87 LEU A CA 1
ATOM 686 C C . LEU A 1 87 ? -12.631 -0.136 -1.234 1.00 95.81 87 LEU A C 1
ATOM 688 O O . LEU A 1 87 ? -13.771 -0.150 -0.773 1.00 95.81 87 LEU A O 1
ATOM 692 N N . GLU A 1 88 ? -12.174 -1.099 -2.036 1.00 95.62 88 GLU A N 1
ATOM 693 C CA . GLU A 1 88 ? -12.959 -2.275 -2.428 1.00 95.62 88 GLU A CA 1
ATOM 694 C C . GLU A 1 88 ? -13.398 -3.090 -1.205 1.00 95.62 88 GLU A C 1
ATOM 696 O O . GLU A 1 88 ? -14.564 -3.468 -1.117 1.00 95.62 88 GLU A O 1
ATOM 701 N N . LYS A 1 89 ? -12.502 -3.315 -0.233 1.00 91.38 89 LYS A N 1
ATOM 702 C CA . LYS A 1 89 ? -12.837 -4.025 1.012 1.00 91.38 89 LYS A CA 1
ATOM 703 C C . LYS A 1 89 ? -13.748 -3.210 1.928 1.00 91.38 89 LYS A C 1
ATOM 705 O O . LYS A 1 89 ? -14.675 -3.767 2.501 1.00 91.38 89 LYS A O 1
ATOM 710 N N . GLY A 1 90 ? -13.511 -1.904 2.053 1.00 87.12 90 GLY A N 1
ATOM 711 C CA . GLY A 1 90 ? -14.340 -1.024 2.884 1.00 87.12 90 GLY A CA 1
ATOM 712 C C . GLY A 1 90 ? -15.761 -0.830 2.344 1.00 87.12 90 GLY A C 1
ATOM 713 O O . GLY A 1 90 ? -16.690 -0.644 3.124 1.00 87.12 90 GLY A O 1
ATOM 714 N N . SER A 1 91 ? -15.948 -0.919 1.024 1.00 77.88 91 SER A N 1
ATOM 715 C CA . SER A 1 91 ? -17.256 -0.753 0.367 1.00 77.88 91 SER A CA 1
ATOM 716 C C . SER A 1 91 ? -18.151 -1.998 0.435 1.00 77.88 91 SER A C 1
ATOM 718 O O . SER A 1 91 ? -19.291 -1.949 -0.017 1.00 77.88 91 SER A O 1
ATOM 720 N N . GLN A 1 92 ? -17.648 -3.124 0.951 1.00 66.88 92 GLN A N 1
ATOM 721 C CA . GLN A 1 92 ? -18.398 -4.382 1.098 1.00 66.88 92 GLN A CA 1
ATOM 722 C C . GLN A 1 92 ? -19.094 -4.512 2.467 1.00 66.88 92 GLN A C 1
ATOM 724 O O . GLN A 1 92 ? -19.596 -5.588 2.796 1.00 66.88 92 GLN A O 1
ATOM 729 N N . THR A 1 93 ? -19.117 -3.428 3.246 1.00 51.34 93 THR A N 1
ATOM 730 C CA . THR A 1 93 ? -19.720 -3.323 4.586 1.00 51.34 93 THR A CA 1
ATOM 731 C C . THR A 1 93 ? -20.986 -2.486 4.541 1.00 51.34 93 THR A C 1
ATOM 733 O O . THR A 1 93 ? -21.946 -2.857 5.250 1.00 51.34 93 THR A O 1
#

Radius of gyration: 15.48 Å; Cα contacts (8 Å, |Δi|>4): 91; chains: 1; bounding box: 37×44×39 Å

Nearest PDB structures (foldseek):
  7pfo-assembly1_4  TM=6.181E-01  e=1.155E+00  Homo sapiens
  9caq-assembly1_C  TM=6.259E-01  e=1.234E+00  Homo sapiens
  9caq-assembly1_4  TM=6.039E-01  e=1.502E+00  Homo sapiens
  5ztc-assembly1_B  TM=4.517E-01  e=8.817E+00  Listeria monocytogenes EGD-e

pLDDT: mean 91.96, std 11.78, range [47.38, 98.75]